Protein AF-M3D1R2-F1 (afdb_monomer)

InterPro domains:
  IPR002557 Chitin binding domain [PF01607] (6-63)
  IPR002557 Chitin binding domain [PS5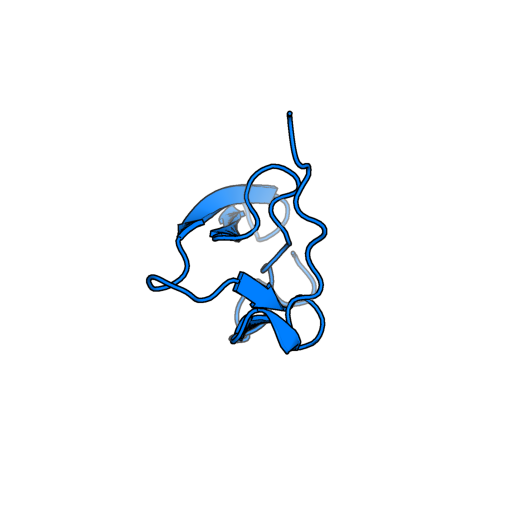0940] (3-65)
  IPR002557 Chitin binding domain [SM00494] (4-65)
  IPR036508 Chitin binding domain superfamily [SSF57625] (3-67)

Radius of gyration: 12.85 Å; Cα contacts (8 Å, |Δi|>4): 138; chains: 1; bounding box: 30×30×34 Å

Foldseek 3Di:
DQVPLQPDPLPQWAADLADQQWTWHWHADDNRPHTDTDIDGHPPQWGAQNVVSHTDHPVRRPHDHPPPD

Structure (mmCIF, N/CA/C/O backbone):
data_AF-M3D1R2-F1
#
_entry.id   AF-M3D1R2-F1
#
loop_
_atom_site.group_PDB
_atom_site.id
_atom_site.type_symbol
_atom_site.label_atom_id
_atom_site.label_alt_id
_atom_site.label_comp_id
_atom_site.label_asym_id
_atom_site.label_entity_id
_atom_site.label_seq_id
_atom_site.pdbx_PDB_ins_code
_atom_site.Cartn_x
_atom_site.Cartn_y
_atom_site.Cartn_z
_atom_site.occupancy
_atom_site.B_iso_or_equiv
_atom_site.auth_seq_id
_atom_site.auth_comp_id
_atom_site.auth_asym_id
_atom_site.auth_atom_id
_atom_site.pdbx_PDB_model_num
ATOM 1 N N . MET A 1 1 ? -13.466 1.078 8.674 1.00 79.50 1 MET A N 1
ATOM 2 C CA . MET A 1 1 ? -12.751 -0.222 8.714 1.00 79.50 1 MET A CA 1
ATOM 3 C C . MET A 1 1 ? -13.602 -1.358 9.281 1.00 79.50 1 MET A C 1
ATOM 5 O O . MET A 1 1 ? -13.193 -2.499 9.165 1.00 79.50 1 MET A O 1
ATOM 9 N N . MET A 1 2 ? -14.797 -1.096 9.827 1.00 82.88 2 MET A N 1
ATOM 10 C CA . MET A 1 2 ? -15.668 -2.114 10.438 1.00 82.88 2 MET A CA 1
ATOM 11 C C . MET A 1 2 ? -15.983 -3.345 9.580 1.00 82.88 2 MET A C 1
ATOM 13 O O . MET A 1 2 ? -16.114 -4.433 10.134 1.00 82.88 2 MET A O 1
ATOM 17 N N . ASN A 1 3 ? -16.102 -3.181 8.258 1.00 87.00 3 ASN A N 1
ATOM 18 C CA . ASN A 1 3 ? -16.515 -4.269 7.367 1.00 87.00 3 ASN A CA 1
ATOM 19 C C . ASN A 1 3 ? -15.442 -5.354 7.239 1.00 87.00 3 ASN A C 1
ATOM 21 O O . ASN A 1 3 ? -15.761 -6.536 7.265 1.00 87.00 3 ASN A O 1
ATOM 25 N N . THR A 1 4 ? -14.175 -4.955 7.123 1.00 92.75 4 THR A N 1
ATOM 26 C CA . THR A 1 4 ? -13.052 -5.887 6.939 1.00 92.75 4 THR A CA 1
ATOM 27 C C . THR A 1 4 ? -12.205 -6.053 8.196 1.00 92.75 4 THR A C 1
ATOM 29 O O . THR A 1 4 ? -11.444 -7.008 8.327 1.00 92.75 4 THR A O 1
ATOM 32 N N . LYS A 1 5 ? -12.322 -5.107 9.136 1.00 94.25 5 LYS A N 1
ATOM 33 C CA . LYS A 1 5 ? -11.524 -5.006 10.364 1.00 94.25 5 LYS A CA 1
ATOM 34 C C . LYS A 1 5 ? -10.009 -5.011 10.109 1.00 94.25 5 LYS A C 1
ATOM 36 O O . LYS A 1 5 ? -9.245 -5.281 11.028 1.00 94.25 5 LYS A O 1
ATOM 41 N N . CYS A 1 6 ? -9.600 -4.692 8.877 1.00 94.69 6 CYS A N 1
ATOM 42 C CA . CYS A 1 6 ? -8.223 -4.765 8.389 1.00 94.69 6 CYS A CA 1
ATOM 43 C C . CYS A 1 6 ? -7.561 -6.137 8.609 1.00 94.69 6 CYS A C 1
ATOM 45 O O . CYS A 1 6 ? -6.373 -6.212 8.901 1.00 94.69 6 CYS A O 1
ATOM 47 N N . LEU A 1 7 ? -8.343 -7.221 8.537 1.00 94.12 7 LEU A N 1
ATOM 48 C CA . LEU A 1 7 ? -7.845 -8.576 8.797 1.00 94.12 7 LEU A CA 1
ATOM 49 C C . LEU A 1 7 ? -7.276 -9.246 7.543 1.00 94.12 7 LEU A C 1
ATOM 51 O O . LEU A 1 7 ? -6.445 -10.145 7.651 1.00 94.12 7 LEU A O 1
ATOM 55 N N . GLY A 1 8 ? -7.731 -8.843 6.358 1.00 95.94 8 GLY A N 1
ATOM 56 C CA . GLY A 1 8 ? -7.218 -9.327 5.089 1.00 95.94 8 GLY A CA 1
ATOM 57 C C . GLY A 1 8 ? -5.905 -8.642 4.696 1.00 95.94 8 GLY A C 1
ATOM 58 O O . GLY A 1 8 ? -5.685 -7.475 5.013 1.00 95.94 8 GLY A O 1
ATOM 59 N N . PRO A 1 9 ? -5.043 -9.325 3.923 1.00 94.88 9 PRO A N 1
ATOM 60 C CA . PRO A 1 9 ? -3.718 -8.818 3.553 1.00 94.88 9 PRO A CA 1
ATOM 61 C C . PRO A 1 9 ? -3.748 -7.580 2.644 1.00 94.88 9 PRO A C 1
ATOM 63 O O . PRO A 1 9 ? -2.729 -6.922 2.477 1.00 94.88 9 PRO A O 1
ATOM 66 N N . LYS A 1 10 ? -4.898 -7.286 2.026 1.00 96.38 10 LYS A N 1
ATOM 67 C CA . LYS A 1 10 ? -5.109 -6.128 1.143 1.00 96.38 10 LYS A CA 1
ATOM 68 C C . LYS A 1 10 ? -6.025 -5.073 1.756 1.00 96.38 10 LYS A C 1
ATOM 70 O O . LYS A 1 10 ? -6.343 -4.077 1.106 1.00 96.38 10 LYS A O 1
ATOM 75 N N . ASP A 1 11 ? -6.494 -5.310 2.974 1.00 96.69 11 ASP A N 1
ATOM 76 C CA . ASP A 1 11 ? -7.415 -4.401 3.623 1.00 96.69 11 ASP A CA 1
ATOM 77 C C . ASP A 1 11 ? -6.669 -3.196 4.177 1.00 96.69 11 ASP A C 1
ATOM 79 O O . ASP A 1 11 ? -5.559 -3.307 4.688 1.00 96.69 11 ASP A O 1
ATOM 8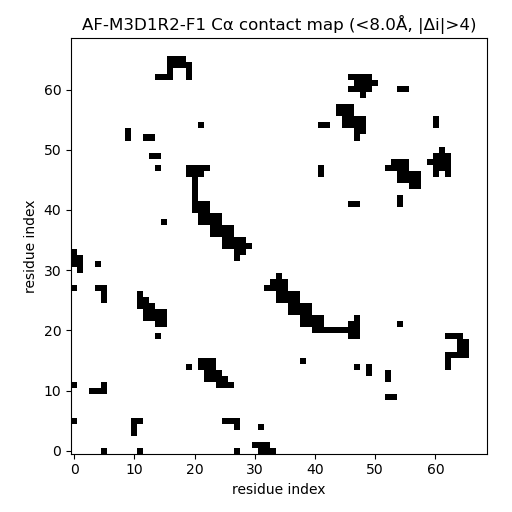3 N N . CYS A 1 12 ? -7.328 -2.040 4.131 1.00 96.50 12 CYS A N 1
ATOM 84 C CA . CYS A 1 12 ? -6.850 -0.822 4.783 1.00 96.50 12 CYS A CA 1
ATOM 85 C C . CYS A 1 12 ? -5.489 -0.321 4.276 1.00 96.50 12 CYS A C 1
ATOM 87 O O . CYS A 1 12 ? -4.787 0.392 4.997 1.00 96.50 12 CYS A O 1
ATOM 89 N N . LEU A 1 13 ? -5.169 -0.663 3.026 1.00 97.19 13 LEU A N 1
ATOM 90 C CA . LEU A 1 13 ? -4.031 -0.147 2.282 1.00 97.19 13 LEU A CA 1
ATOM 91 C C . LEU A 1 13 ? -4.507 0.885 1.255 1.00 97.19 13 LEU A C 1
ATOM 93 O O . LEU A 1 13 ? -5.418 0.616 0.460 1.00 97.19 13 LEU A O 1
ATOM 97 N N . TYR A 1 14 ? -3.889 2.060 1.268 1.00 95.50 14 TYR A N 1
ATOM 98 C CA . TYR A 1 14 ? -4.284 3.220 0.468 1.00 95.50 14 TYR A CA 1
ATOM 99 C C . TYR A 1 14 ? -3.053 3.864 -0.186 1.00 95.50 14 TYR A C 1
ATOM 101 O O . TYR A 1 14 ? -1.957 3.747 0.364 1.00 95.50 14 TYR A O 1
ATOM 109 N N . PRO A 1 15 ? -3.202 4.556 -1.327 1.00 94.88 15 PRO A N 1
ATOM 110 C CA . PRO A 1 15 ? -2.096 5.291 -1.930 1.00 94.88 15 PRO A CA 1
ATOM 111 C C . PRO A 1 15 ? -1.650 6.454 -1.028 1.00 94.88 15 PRO A C 1
ATOM 113 O O . PRO A 1 15 ? -2.459 7.027 -0.298 1.00 94.88 15 PRO A O 1
ATOM 116 N N . ASP A 1 16 ? -0.362 6.801 -1.081 1.00 92.69 16 ASP A N 1
ATOM 117 C CA . ASP A 1 16 ? 0.128 8.089 -0.579 1.00 92.69 16 ASP A CA 1
ATOM 118 C C . ASP A 1 16 ? 0.240 9.060 -1.759 1.00 92.69 16 ASP A C 1
ATOM 120 O O . ASP A 1 16 ? 1.120 8.917 -2.610 1.00 92.69 16 ASP A O 1
ATOM 124 N N . ASP A 1 17 ? -0.640 10.062 -1.793 1.00 88.00 17 ASP A N 1
ATOM 125 C CA . ASP A 1 17 ? -0.702 11.066 -2.864 1.00 88.00 17 ASP A CA 1
ATOM 126 C C . ASP A 1 17 ? 0.591 11.895 -2.997 1.00 88.00 17 ASP A C 1
ATOM 128 O O . ASP A 1 17 ? 0.827 12.518 -4.030 1.00 88.00 17 ASP A O 1
ATOM 132 N N . ASN A 1 18 ? 1.450 11.899 -1.970 1.00 86.44 18 ASN A N 1
ATOM 133 C CA . ASN A 1 18 ? 2.702 12.660 -1.962 1.00 86.44 18 ASN A CA 1
ATOM 134 C C . ASN A 1 18 ? 3.935 11.790 -2.232 1.00 86.44 18 ASN A C 1
ATOM 136 O O . ASN A 1 18 ? 5.000 12.324 -2.542 1.00 86.44 18 ASN A O 1
ATOM 140 N N . ASN A 1 19 ? 3.835 10.466 -2.079 1.00 88.75 19 ASN A N 1
ATOM 141 C CA . ASN A 1 19 ? 4.979 9.570 -2.207 1.00 88.75 19 ASN A CA 1
ATOM 142 C C . ASN A 1 19 ? 4.619 8.261 -2.909 1.00 88.75 19 ASN A C 1
ATOM 144 O O . ASN A 1 19 ? 4.196 7.284 -2.302 1.00 88.75 19 ASN A O 1
ATOM 148 N N . CYS A 1 20 ? 4.953 8.200 -4.195 1.00 92.56 20 CYS A N 1
ATOM 149 C CA . CYS A 1 20 ? 4.761 7.008 -5.011 1.00 92.56 20 CYS A CA 1
ATOM 150 C C . CYS A 1 20 ? 5.623 5.805 -4.599 1.00 92.56 20 CYS A C 1
ATOM 152 O O . CYS A 1 20 ? 5.338 4.674 -4.991 1.00 92.56 20 CYS A O 1
ATOM 154 N N . ALA A 1 21 ? 6.718 6.043 -3.868 1.00 94.81 21 ALA A N 1
ATOM 155 C CA . ALA A 1 21 ? 7.567 4.997 -3.298 1.00 94.81 21 ALA A CA 1
ATOM 156 C C . ALA A 1 21 ? 7.042 4.491 -1.943 1.00 94.81 21 ALA A C 1
ATOM 158 O O . ALA A 1 21 ? 7.794 3.868 -1.202 1.00 94.81 21 ALA A O 1
ATOM 159 N N . GLY A 1 22 ? 5.780 4.748 -1.608 1.00 94.81 22 GLY A N 1
ATOM 160 C CA . GLY A 1 22 ? 5.165 4.267 -0.385 1.00 94.81 22 GLY A CA 1
ATOM 161 C C . GLY A 1 22 ? 3.647 4.211 -0.481 1.00 94.81 22 GLY A C 1
ATOM 162 O O . GLY A 1 22 ? 3.048 4.496 -1.517 1.00 94.81 22 GLY A O 1
ATOM 163 N N . PHE A 1 23 ? 3.032 3.795 0.615 1.00 96.50 23 PHE A N 1
ATOM 164 C CA . PHE A 1 23 ? 1.587 3.692 0.767 1.00 96.50 23 PHE A CA 1
ATOM 165 C C . PHE A 1 23 ? 1.190 3.948 2.219 1.00 96.50 23 PHE A C 1
ATOM 167 O O . PHE A 1 23 ? 2.032 3.995 3.117 1.00 96.50 23 PHE A O 1
ATOM 174 N N . LEU A 1 24 ? -0.106 4.104 2.460 1.00 97.12 24 LEU A N 1
ATOM 175 C CA . LEU A 1 24 ? -0.667 4.256 3.794 1.00 97.12 24 LEU A CA 1
ATOM 176 C C . LEU A 1 24 ? -1.287 2.937 4.253 1.00 97.12 24 LEU A C 1
ATOM 178 O O . LEU A 1 24 ? -2.139 2.372 3.568 1.00 97.12 24 LEU A O 1
ATOM 182 N N . HIS A 1 25 ? -0.895 2.475 5.437 1.00 96.81 25 HIS A N 1
ATOM 183 C CA . HIS A 1 25 ? -1.542 1.370 6.140 1.00 96.81 25 HIS A CA 1
ATOM 184 C C . HIS A 1 25 ? -2.298 1.929 7.346 1.00 96.81 25 HIS A C 1
ATOM 186 O O . HIS A 1 25 ? -1.695 2.470 8.273 1.00 96.81 25 HIS A O 1
ATOM 192 N N . CYS A 1 26 ? -3.624 1.797 7.344 1.00 96.69 26 CYS A N 1
ATOM 193 C CA . CYS A 1 26 ? -4.451 2.198 8.479 1.00 96.69 26 CYS A CA 1
ATOM 194 C C . CYS A 1 26 ? -4.607 1.062 9.495 1.00 96.69 26 CYS A C 1
ATOM 196 O O . CYS A 1 26 ? -5.254 0.056 9.208 1.00 96.69 26 CYS A O 1
ATOM 198 N N . GLN A 1 27 ? -4.087 1.261 10.706 1.00 95.12 27 GLN A N 1
ATOM 199 C CA . GLN A 1 27 ? -4.312 0.366 11.836 1.00 95.12 27 GLN A CA 1
ATOM 200 C C . GLN A 1 27 ? -5.609 0.754 12.566 1.00 95.12 27 GLN A C 1
ATOM 202 O O . GLN A 1 27 ? -5.730 1.903 13.000 1.00 95.12 27 GLN A O 1
ATOM 207 N N . PRO A 1 28 ? -6.574 -0.168 12.746 1.00 94.88 28 PRO A N 1
ATOM 208 C CA . PRO A 1 28 ? -7.805 0.111 13.478 1.00 94.88 28 PRO A CA 1
ATOM 209 C C . PRO A 1 28 ? -7.590 0.478 14.948 1.00 94.88 28 PRO A C 1
ATOM 211 O O . PRO A 1 28 ? -6.752 -0.106 15.632 1.00 94.88 28 PRO A O 1
ATOM 214 N N . LEU A 1 29 ? -8.452 1.362 15.441 1.00 92.81 29 LEU A N 1
ATOM 215 C CA . LEU A 1 29 ? -8.666 1.715 16.842 1.00 92.81 29 LEU A CA 1
ATOM 216 C C . LEU A 1 29 ? -10.157 1.560 17.201 1.00 92.81 29 LEU A C 1
ATOM 218 O O . LEU A 1 29 ? -10.992 1.335 16.319 1.00 92.81 29 LEU A O 1
ATOM 222 N N . ASP A 1 30 ? -10.475 1.645 18.497 1.00 88.06 30 ASP A N 1
ATOM 223 C CA . ASP A 1 30 ? -11.829 1.807 19.058 1.00 88.06 30 ASP A CA 1
ATOM 224 C C . ASP A 1 30 ? -12.921 0.992 18.342 1.00 88.06 30 ASP A C 1
ATOM 226 O O . ASP A 1 30 ? -13.797 1.520 17.655 1.00 88.06 30 ASP A O 1
ATOM 230 N N . GLY A 1 31 ? -12.846 -0.340 18.432 1.00 88.12 31 GLY A N 1
ATOM 231 C CA . GLY A 1 31 ? -13.860 -1.217 17.835 1.00 88.12 31 GLY A CA 1
ATOM 232 C C . GLY A 1 31 ? -13.975 -1.104 16.306 1.00 88.12 31 GLY A C 1
ATOM 233 O O . GLY A 1 31 ? -15.055 -1.320 15.756 1.00 88.12 31 GLY A O 1
ATOM 234 N N . TYR A 1 32 ? -12.881 -0.780 15.607 1.00 91.19 32 TYR A N 1
ATOM 235 C CA . TYR A 1 32 ? -12.785 -0.689 14.140 1.00 91.19 32 TYR A CA 1
ATOM 236 C C . TYR A 1 32 ? -13.533 0.501 13.506 1.00 91.19 32 TYR A C 1
ATOM 238 O O . TYR A 1 32 ? -13.711 0.545 12.277 1.00 91.19 32 TYR A O 1
ATOM 246 N N . GLN A 1 33 ?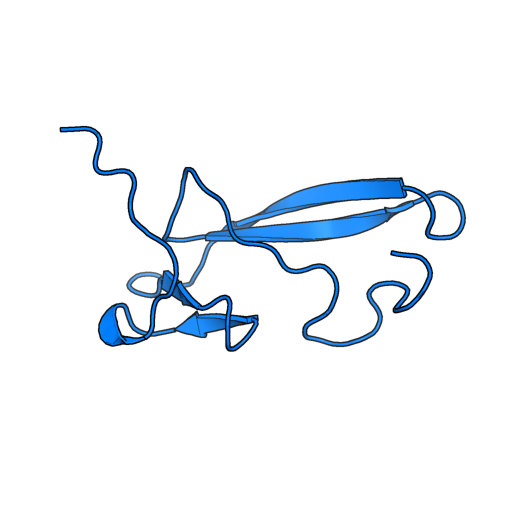 -13.966 1.461 14.335 1.00 92.56 33 GLN A N 1
ATOM 247 C CA . GLN A 1 33 ? -14.542 2.737 13.901 1.00 92.56 33 GLN A CA 1
ATOM 248 C C . GLN A 1 33 ? -13.476 3.629 13.249 1.00 92.56 33 GLN A C 1
ATOM 250 O O . GLN A 1 33 ? -13.642 4.081 12.115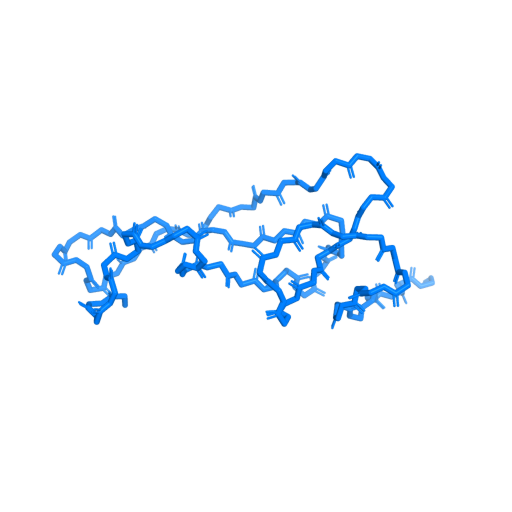 1.00 92.56 33 GLN A O 1
ATOM 255 N N . THR A 1 34 ? -12.392 3.869 13.984 1.00 93.94 34 THR A N 1
ATOM 256 C CA . THR A 1 34 ? -11.321 4.825 13.682 1.00 93.94 34 THR A CA 1
ATOM 257 C C . THR A 1 34 ? -9.997 4.086 13.519 1.00 93.94 34 THR A C 1
ATOM 259 O O . THR A 1 34 ? -9.940 2.861 13.638 1.00 93.94 34 THR A O 1
ATOM 262 N N . GLY A 1 35 ? -8.930 4.799 13.166 1.00 93.94 35 GLY A N 1
ATOM 263 C CA . GLY A 1 35 ? -7.609 4.204 13.014 1.00 93.94 35 GLY A CA 1
ATOM 264 C C . GLY A 1 35 ? -6.527 5.241 12.772 1.00 93.94 35 GLY A C 1
ATOM 265 O O . GLY A 1 35 ? -6.825 6.400 12.483 1.00 93.94 35 GLY A O 1
ATOM 266 N N . ILE A 1 36 ? -5.277 4.806 12.894 1.00 96.62 36 ILE A N 1
ATOM 267 C CA . ILE A 1 36 ? -4.086 5.617 12.633 1.00 96.62 36 ILE A CA 1
ATOM 268 C C . ILE A 1 36 ? -3.499 5.180 11.295 1.00 96.62 36 ILE A C 1
ATOM 270 O O . ILE A 1 36 ? -3.287 3.988 11.072 1.00 96.62 36 ILE A O 1
ATOM 274 N N . ALA A 1 37 ? -3.240 6.142 10.411 1.00 96.00 37 ALA A N 1
ATOM 275 C CA . ALA A 1 37 ? -2.549 5.902 9.151 1.00 96.00 37 ALA A CA 1
ATOM 276 C C . ALA A 1 37 ? -1.033 5.967 9.360 1.00 96.00 37 ALA A C 1
ATOM 278 O O . ALA A 1 37 ? -0.506 6.980 9.824 1.00 96.00 37 ALA A O 1
ATOM 279 N N . TYR A 1 38 ? -0.337 4.903 8.975 1.00 96.56 38 TYR A N 1
ATOM 280 C CA . TYR A 1 38 ? 1.117 4.842 8.945 1.00 96.56 38 TYR A CA 1
ATOM 281 C C . TYR A 1 38 ? 1.606 4.888 7.505 1.00 96.56 38 TYR A C 1
ATOM 283 O O . TYR A 1 38 ? 1.093 4.163 6.652 1.00 96.56 38 TYR A O 1
ATOM 291 N N . ARG A 1 39 ? 2.616 5.721 7.244 1.00 96.69 39 ARG A N 1
ATOM 292 C CA . ARG A 1 39 ? 3.360 5.667 5.986 1.00 96.69 39 ARG A CA 1
ATOM 293 C C . ARG A 1 39 ? 4.268 4.451 5.995 1.00 96.69 39 ARG A C 1
ATOM 295 O O . ARG A 1 39 ? 5.039 4.259 6.931 1.00 96.69 39 ARG A O 1
ATOM 302 N N . MET A 1 40 ? 4.156 3.664 4.940 1.00 97.06 40 MET A N 1
ATOM 303 C CA . MET A 1 40 ? 4.955 2.480 4.689 1.00 97.06 40 MET A CA 1
ATOM 304 C C . MET A 1 40 ? 5.764 2.714 3.424 1.00 97.06 40 MET A C 1
ATOM 306 O O . MET A 1 40 ? 5.211 3.124 2.403 1.00 97.06 40 MET A O 1
ATOM 310 N N . ASP A 1 41 ? 7.057 2.424 3.481 1.00 96.56 41 ASP A N 1
ATOM 311 C CA . ASP A 1 41 ? 7.927 2.542 2.319 1.00 96.56 41 ASP A CA 1
ATOM 312 C C . ASP A 1 41 ? 7.894 1.259 1.489 1.00 96.56 41 ASP A C 1
ATOM 314 O O . ASP A 1 41 ? 7.899 0.138 2.009 1.00 96.56 41 ASP A O 1
ATOM 318 N N . CYS A 1 42 ? 7.894 1.427 0.173 1.00 97.00 42 CYS A N 1
ATOM 319 C CA . CYS A 1 42 ? 8.149 0.337 -0.747 1.00 97.00 42 CYS A CA 1
ATOM 320 C C . CYS A 1 42 ? 9.644 -0.009 -0.774 1.00 97.00 42 CYS A C 1
ATOM 322 O O . CYS A 1 42 ? 10.497 0.860 -0.569 1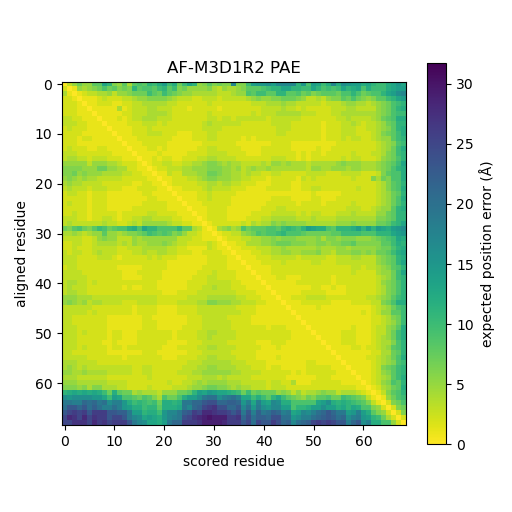.00 97.00 42 CYS A O 1
ATOM 324 N N . PRO A 1 43 ? 9.996 -1.267 -1.100 1.00 97.50 43 PRO A N 1
ATOM 325 C CA . PRO A 1 43 ? 11.369 -1.613 -1.435 1.00 97.50 43 PRO A CA 1
ATOM 326 C C . PRO A 1 43 ? 11.926 -0.705 -2.537 1.00 97.50 43 PRO A C 1
ATOM 328 O O . PRO A 1 43 ? 11.194 -0.250 -3.420 1.00 97.50 43 PRO A O 1
ATOM 331 N N . VAL A 1 44 ? 13.239 -0.470 -2.501 1.00 95.19 44 VAL A N 1
ATOM 332 C CA . VAL A 1 44 ? 13.923 0.426 -3.443 1.00 95.19 44 VAL A CA 1
ATOM 333 C C . VAL A 1 44 ? 13.611 0.033 -4.890 1.00 95.19 44 VAL A C 1
ATOM 335 O O . VAL A 1 44 ? 13.774 -1.119 -5.2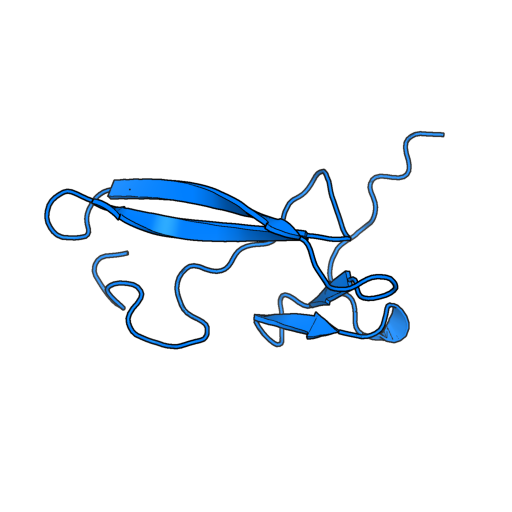84 1.00 95.19 44 VAL A O 1
ATOM 338 N N . GLY A 1 45 ? 13.177 1.014 -5.684 1.00 93.19 45 GLY A N 1
ATOM 339 C CA . GLY A 1 45 ? 12.840 0.836 -7.099 1.00 93.19 45 GLY A CA 1
ATOM 340 C C . GLY A 1 45 ? 11.406 0.370 -7.371 1.00 93.19 45 GLY A C 1
ATOM 341 O O . GLY A 1 45 ? 10.998 0.376 -8.531 1.00 93.19 45 GLY A O 1
ATOM 342 N N . LEU A 1 46 ? 10.632 0.019 -6.340 1.00 96.06 46 LEU A N 1
ATOM 343 C CA . LEU A 1 46 ? 9.213 -0.314 -6.468 1.00 96.06 46 LEU A CA 1
ATOM 344 C C . LEU A 1 46 ? 8.321 0.893 -6.164 1.00 96.06 46 LEU A C 1
ATOM 346 O O . LEU A 1 46 ? 8.728 1.861 -5.517 1.00 96.06 46 LEU A O 1
ATOM 350 N N . ARG A 1 47 ? 7.089 0.834 -6.662 1.00 96.06 47 ARG A N 1
ATOM 351 C CA . ARG A 1 47 ? 6.074 1.882 -6.539 1.00 96.06 47 ARG A CA 1
ATOM 352 C C . ARG A 1 47 ? 4.733 1.274 -6.158 1.00 96.06 47 ARG A C 1
ATOM 354 O O . ARG A 1 47 ? 4.472 0.109 -6.452 1.00 96.06 47 ARG A O 1
ATOM 361 N N . TRP A 1 48 ? 3.880 2.059 -5.512 1.00 97.31 48 TRP A N 1
ATOM 362 C CA . TRP A 1 48 ? 2.562 1.578 -5.112 1.00 97.31 48 TRP A CA 1
ATOM 363 C C . TRP A 1 48 ? 1.673 1.248 -6.322 1.00 97.31 48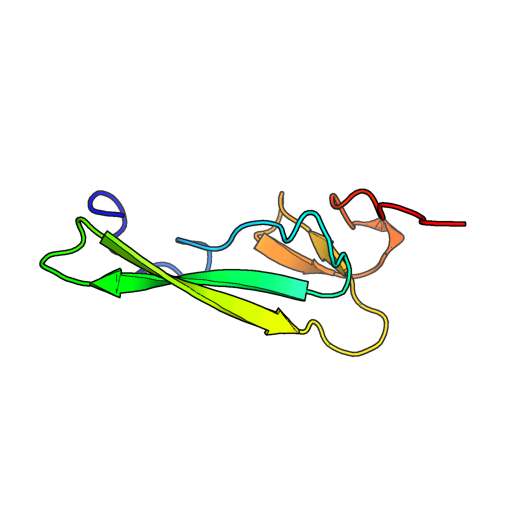 TRP A C 1
ATOM 365 O O . TRP A 1 48 ? 1.494 2.059 -7.237 1.00 97.31 48 TRP A O 1
ATOM 375 N N . ASN A 1 49 ? 1.088 0.052 -6.296 1.00 96.88 49 ASN A N 1
ATOM 376 C CA . ASN A 1 49 ? 0.053 -0.403 -7.214 1.00 96.88 49 ASN A CA 1
ATOM 377 C C . ASN A 1 49 ? -1.239 -0.625 -6.417 1.00 96.88 49 ASN A C 1
ATOM 379 O O . ASN A 1 49 ? -1.405 -1.632 -5.725 1.00 96.88 49 ASN A O 1
ATOM 383 N N . ASP A 1 50 ? -2.165 0.321 -6.534 1.00 96.44 50 ASP A N 1
ATOM 384 C CA . ASP A 1 50 ? -3.430 0.349 -5.806 1.00 96.44 50 ASP A CA 1
ATOM 385 C C . ASP A 1 50 ? -4.435 -0.693 -6.308 1.00 96.44 50 ASP A C 1
ATOM 387 O O . ASP A 1 50 ? -5.256 -1.178 -5.531 1.00 96.44 50 ASP A O 1
ATOM 391 N N . ASN A 1 51 ? -4.323 -1.115 -7.573 1.00 96.56 51 ASN A N 1
ATOM 392 C CA . ASN A 1 51 ? -5.145 -2.198 -8.117 1.00 96.56 51 ASN A CA 1
ATOM 393 C C . ASN A 1 51 ? -4.796 -3.535 -7.448 1.00 96.56 51 ASN A C 1
ATOM 395 O O . ASN A 1 51 ? -5.673 -4.337 -7.127 1.00 96.56 51 ASN A O 1
ATOM 399 N N . ALA A 1 52 ? -3.501 -3.784 -7.236 1.00 97.19 52 ALA A N 1
ATOM 400 C CA . ALA A 1 52 ? -3.017 -5.016 -6.624 1.00 97.19 52 ALA A CA 1
ATOM 401 C C . ALA A 1 52 ? -2.898 -4.933 -5.091 1.00 97.19 52 ALA A C 1
ATOM 403 O O . ALA A 1 52 ? -2.907 -5.986 -4.442 1.00 97.19 52 ALA A O 1
ATOM 404 N N . LYS A 1 53 ? -2.857 -3.713 -4.535 1.00 97.38 53 LYS A N 1
ATOM 405 C CA . LYS A 1 53 ? -2.594 -3.377 -3.126 1.00 97.38 53 LYS A CA 1
ATOM 406 C C . LYS A 1 53 ? -1.225 -3.863 -2.639 1.00 97.38 53 LYS A C 1
ATOM 408 O O . LYS A 1 53 ? -1.118 -4.465 -1.574 1.00 97.38 53 LYS A O 1
ATOM 413 N N . TRP A 1 54 ? -0.182 -3.614 -3.432 1.00 97.44 54 TRP A N 1
ATOM 414 C CA . TRP A 1 54 ? 1.208 -3.915 -3.071 1.00 97.44 54 TRP A CA 1
ATOM 415 C C . TRP A 1 54 ? 2.212 -2.993 -3.779 1.00 97.44 54 TRP A C 1
ATOM 417 O O . TRP A 1 54 ? 1.854 -2.230 -4.677 1.00 97.44 54 TRP A O 1
ATOM 427 N N . CYS A 1 55 ? 3.480 -3.080 -3.386 1.00 97.50 55 CYS A N 1
ATOM 428 C CA . CYS A 1 55 ? 4.577 -2.453 -4.115 1.00 97.50 55 CYS A CA 1
ATOM 429 C C . CYS A 1 55 ? 4.947 -3.307 -5.330 1.00 97.50 55 CYS A C 1
ATOM 431 O O . CYS A 1 55 ? 5.210 -4.500 -5.198 1.00 97.50 55 CYS A O 1
ATOM 433 N N . ASP A 1 56 ? 4.986 -2.681 -6.497 1.00 97.56 56 ASP A N 1
ATOM 434 C CA . ASP A 1 56 ? 5.175 -3.329 -7.791 1.00 97.56 56 ASP A CA 1
ATOM 435 C C . ASP A 1 56 ? 6.204 -2.555 -8.625 1.00 97.56 56 ASP A C 1
ATOM 437 O O . ASP A 1 56 ? 6.675 -1.480 -8.237 1.00 97.56 56 ASP A O 1
ATOM 441 N N . TYR A 1 57 ? 6.573 -3.090 -9.784 1.00 95.56 57 TYR A N 1
ATOM 442 C CA . TYR A 1 57 ? 7.437 -2.383 -10.718 1.00 95.56 57 TYR A CA 1
ATOM 443 C C . TYR A 1 57 ? 6.781 -1.076 -11.193 1.00 95.56 57 TYR A C 1
ATOM 445 O O . TYR A 1 57 ? 5.562 -1.036 -11.371 1.00 95.56 57 TYR A O 1
ATOM 453 N N . PRO A 1 58 ? 7.565 -0.019 -11.488 1.00 93.44 58 PRO A N 1
ATOM 454 C CA . PRO A 1 58 ? 7.028 1.276 -11.915 1.00 93.44 58 PRO A CA 1
ATOM 455 C C . PRO A 1 58 ? 6.074 1.209 -13.116 1.00 93.44 58 PRO A C 1
ATOM 457 O O . PRO A 1 58 ? 5.153 2.010 -13.201 1.00 93.44 58 PRO A O 1
ATOM 460 N N . ALA A 1 59 ? 6.251 0.233 -14.013 1.00 93.88 59 ALA A N 1
ATOM 461 C CA . ALA A 1 59 ? 5.367 0.015 -15.161 1.00 93.88 59 ALA A CA 1
ATOM 462 C C . ALA A 1 59 ? 3.930 -0.398 -14.775 1.00 93.88 59 ALA A C 1
ATOM 464 O O . ALA A 1 59 ? 3.007 -0.177 -15.552 1.00 93.88 59 ALA A O 1
ATOM 465 N N . ASN A 1 60 ? 3.748 -0.982 -13.587 1.00 95.75 60 ASN A N 1
ATOM 466 C CA . ASN A 1 60 ? 2.458 -1.413 -13.039 1.00 95.75 60 ASN A CA 1
ATOM 467 C C . ASN A 1 60 ? 1.934 -0.458 -11.955 1.00 95.75 60 ASN A C 1
ATOM 469 O O . ASN A 1 60 ? 0.883 -0.710 -11.363 1.00 95.75 60 ASN A O 1
ATOM 473 N N . ALA A 1 61 ? 2.684 0.600 -11.643 1.00 93.19 61 ALA A 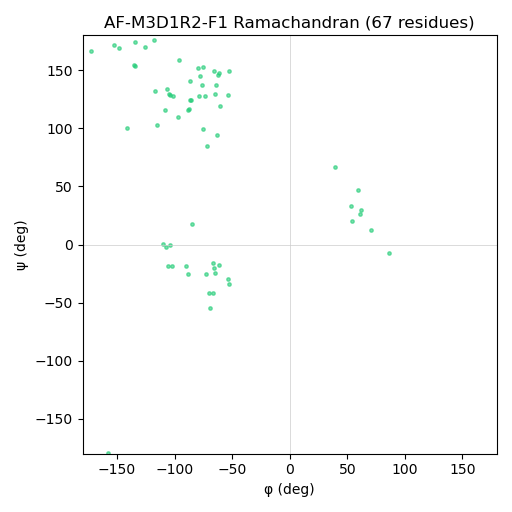N 1
ATOM 474 C CA . ALA A 1 61 ? 2.300 1.558 -10.624 1.00 93.19 61 ALA A CA 1
ATOM 475 C C . ALA A 1 61 ? 1.018 2.280 -11.043 1.00 93.19 61 ALA A C 1
ATOM 477 O O . ALA A 1 61 ? 0.865 2.695 -12.190 1.00 93.19 61 ALA A O 1
ATOM 478 N N . THR A 1 62 ? 0.102 2.452 -10.098 1.00 92.69 62 THR A N 1
ATOM 479 C CA . THR A 1 62 ? -1.139 3.216 -10.320 1.00 92.69 62 THR A CA 1
ATOM 480 C C . THR A 1 62 ? -1.108 4.559 -9.612 1.00 92.69 62 THR A C 1
ATOM 482 O O . THR A 1 62 ? -2.065 5.323 -9.672 1.00 92.69 62 THR A O 1
ATOM 485 N N . CYS A 1 63 ? -0.032 4.820 -8.883 1.00 83.06 63 CYS A N 1
ATOM 486 C CA . CYS A 1 63 ? 0.218 6.114 -8.306 1.00 83.06 63 CYS A CA 1
ATOM 487 C C . CYS A 1 63 ? 0.705 7.074 -9.404 1.00 83.06 63 CYS A C 1
ATOM 489 O O . CYS A 1 63 ? 1.567 6.732 -10.215 1.00 83.06 63 CYS A O 1
ATOM 491 N N . THR A 1 64 ? 0.185 8.297 -9.388 1.00 70.94 64 THR A N 1
ATOM 492 C CA . THR A 1 64 ? 0.736 9.412 -10.156 1.00 70.94 64 THR A CA 1
ATOM 493 C C . THR A 1 64 ? 1.810 10.091 -9.309 1.00 70.94 64 THR A C 1
ATOM 495 O O . THR A 1 64 ? 1.473 10.621 -8.248 1.00 70.94 64 THR A O 1
ATOM 498 N N . PRO A 1 65 ? 3.090 10.105 -9.720 1.00 60.94 65 PRO A N 1
ATOM 499 C CA . PRO A 1 65 ? 4.066 10.945 -9.052 1.00 60.94 65 PRO A CA 1
ATOM 500 C C . PRO A 1 65 ? 3.593 12.391 -9.195 1.00 60.94 65 PRO A C 1
ATOM 502 O O . PRO A 1 65 ? 3.451 12.886 -10.313 1.00 60.94 65 PRO A O 1
ATOM 505 N N . HIS A 1 66 ? 3.337 13.072 -8.081 1.00 60.72 66 HIS A N 1
ATOM 506 C CA . HIS A 1 66 ? 3.276 14.524 -8.109 1.00 60.72 66 HIS A CA 1
ATOM 507 C C . HIS A 1 66 ? 4.725 14.996 -8.299 1.00 60.72 66 HIS A C 1
ATOM 509 O O . HIS A 1 66 ? 5.463 15.191 -7.336 1.00 60.72 66 HIS A O 1
ATOM 515 N N . GLU A 1 67 ? 5.178 15.046 -9.556 1.00 50.56 67 GLU A N 1
ATOM 516 C CA . GLU A 1 67 ? 6.467 15.627 -9.926 1.00 50.56 67 GLU A CA 1
ATOM 517 C C . GLU A 1 67 ? 6.418 17.116 -9.577 1.00 50.56 67 GLU A C 1
ATOM 519 O O . GLU A 1 67 ? 5.908 17.941 -10.334 1.00 50.56 67 GLU A O 1
ATOM 524 N N . VAL A 1 68 ? 6.895 17.467 -8.384 1.00 44.75 68 VAL A N 1
ATOM 525 C CA . VAL A 1 68 ? 7.292 18.843 -8.102 1.00 44.75 68 VAL A CA 1
ATOM 526 C C . VAL A 1 68 ? 8.633 19.032 -8.807 1.00 44.75 68 VAL A C 1
ATOM 528 O O . VAL A 1 68 ? 9.655 18.539 -8.328 1.00 44.75 68 VAL A O 1
ATOM 531 N N . TYR A 1 69 ? 8.581 19.650 -9.991 1.00 43.00 69 TYR A N 1
ATOM 532 C CA . TYR A 1 69 ? 9.735 20.261 -10.657 1.00 43.00 69 TYR A CA 1
ATOM 533 C C . TYR A 1 69 ? 10.300 21.403 -9.810 1.00 43.00 69 TYR A C 1
ATOM 535 O O . TYR A 1 69 ? 9.486 22.137 -9.199 1.00 43.00 69 TYR A O 1
#

Secondary structure (DSSP, 8-state):
-TTT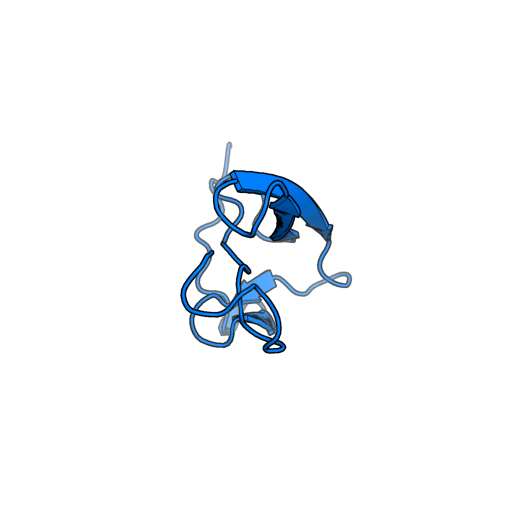TT-STTTTEEE-TT-TTEEEEEEEEGGGTEEEEEEEEPPTT-EEETTTTEEE-GGG--PPP----

Nearest PDB structures (foldseek):
  4z4a-assembly1_A  TM=9.637E-01  e=8.647E-09  Pseudocercospora fuligena
  6bn0-assembly1_A  TM=9.536E-01  e=1.511E-07  Fulvia fulva
  6rfl-assembly1_I  TM=3.422E-01  e=2.066E+00  Vaccinia virus GLV-1h68
  7aoh-assembly1_I  TM=3.492E-01  e=2.881E+00  Vaccinia virus GLV-1h68
  6y2p-assembly1_B  TM=3.826E-01  e=5.989E+00  Escherichia coli K-12

pLDDT: mean 90.67, std 11.94, range [43.0, 97.56]

Sequence (69 aa):
MMNTKCLGPKDCLYPDDNNCAGFLHCQPLDGYQTGIAYRMDCPVGLRWNDNAKWCDYPANATCTPHEVY

Organism: Sphaerulina musiva (strain SO2202) (NCBI:txid692275)

Solvent-accessible surface area (backbone atoms only — not comparable to full-atom values): 4059 Å² total; per-residue (Å²): 82,62,91,62,60,50,72,51,96,61,45,52,60,45,81,34,78,88,38,38,49,19,29,28,42,46,46,71,35,82,92,24,69,46,59,52,76,38,85,40,76,36,62,91,83,28,14,29,13,70,91,80,52,45,66,34,53,61,92,65,32,67,54,68,70,71,77,81,125

Mean predicted aligned error: 4.44 Å